Protein AF-A0A377M133-F1 (afdb_monomer)

Radius of gyration: 13.34 Å; Cα contacts (8 Å, |Δi|>4): 24; chains: 1; bounding box: 21×18×37 Å

Sequence (43 aa):
MVQRITLAPQGPEFSRFVMGYWRLMDWNMSPCNWRASLRSTSI

Foldseek 3Di:
DFDWDAPDPPRDTDTPDDDDCVCVVVVPDDPVVVVVVVVVPPD

Nearest PDB structures (foldseek):
  5afi-assembly1_X  TM=3.764E-01  e=9.033E+00  Escherichia coli
  7ssw-assembly1_x  TM=3.588E-01  e=7.869E+00  Escherichia coli K-12
  4v79-assembly1_BX  TM=2.927E-01  e=9.033E+00  Escherichia coli K-12

Secondary structure (DSSP, 8-state):
-PPEEESSTTSPEEESS----TTTTTTT--HHHHHHHHHHT--

Mean predicted aligned error: 8.27 Å

Structure (mmCIF, N/CA/C/O backbone):
data_AF-A0A377M133-F1
#
_entry.id   AF-A0A377M133-F1
#
loop_
_atom_site.group_PDB
_atom_site.id
_atom_site.type_symbol
_atom_site.label_atom_id
_atom_site.label_alt_id
_atom_site.label_comp_id
_atom_site.label_asym_id
_atom_site.label_entity_id
_atom_site.label_seq_id
_atom_site.pdb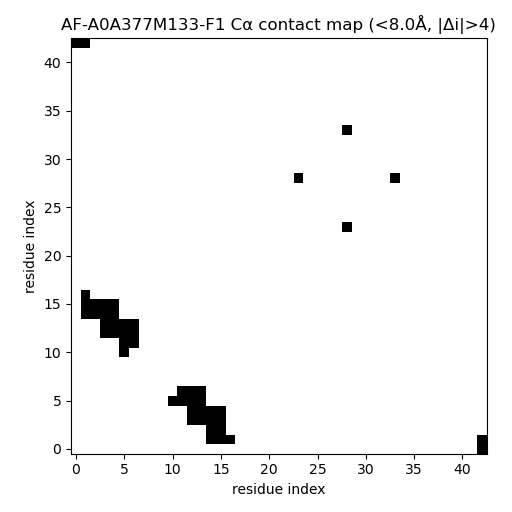x_PDB_ins_code
_atom_site.Cartn_x
_atom_site.Cartn_y
_atom_site.Cartn_z
_atom_site.occupancy
_atom_site.B_iso_or_equiv
_atom_site.auth_seq_id
_atom_site.auth_comp_id
_atom_site.auth_asym_id
_atom_site.auth_atom_id
_atom_site.pdbx_PDB_model_num
ATOM 1 N N . MET A 1 1 ? 12.037 10.889 8.746 1.00 59.31 1 MET A N 1
ATOM 2 C CA . MET A 1 1 ? 11.601 9.877 9.728 1.00 59.31 1 MET A CA 1
ATOM 3 C C . MET A 1 1 ? 10.092 9.740 9.612 1.00 59.31 1 MET A C 1
ATOM 5 O O . MET A 1 1 ? 9.402 10.744 9.781 1.00 59.31 1 MET A O 1
ATOM 9 N N . VAL A 1 2 ? 9.580 8.572 9.217 1.00 61.41 2 VAL A N 1
ATOM 10 C CA . VAL A 1 2 ? 8.132 8.370 9.076 1.00 61.41 2 VAL A CA 1
ATOM 11 C C . VAL A 1 2 ? 7.511 8.162 10.458 1.00 61.41 2 VAL A C 1
ATOM 13 O O . VAL A 1 2 ? 8.025 7.400 11.272 1.00 61.41 2 VAL A O 1
ATOM 16 N N . GLN A 1 3 ? 6.444 8.899 10.770 1.00 69.06 3 GLN A N 1
ATOM 17 C CA . GLN A 1 3 ? 5.780 8.770 12.067 1.00 69.06 3 GLN A CA 1
ATOM 18 C C . GLN A 1 3 ? 4.942 7.488 12.089 1.00 69.06 3 GLN A C 1
ATOM 20 O O . GLN A 1 3 ? 4.211 7.213 11.138 1.00 69.06 3 GLN A O 1
ATOM 25 N N . ARG A 1 4 ? 5.060 6.705 13.162 1.00 69.94 4 ARG A N 1
ATOM 26 C CA . ARG A 1 4 ? 4.239 5.513 13.404 1.00 69.94 4 ARG A CA 1
ATOM 27 C C . ARG A 1 4 ? 2.985 5.935 14.162 1.00 69.94 4 ARG A C 1
ATOM 29 O O . ARG A 1 4 ? 3.075 6.750 15.077 1.00 69.94 4 ARG A O 1
ATOM 36 N N . ILE A 1 5 ? 1.825 5.437 13.747 1.00 76.56 5 ILE A N 1
ATOM 37 C CA . ILE A 1 5 ? 0.541 5.709 14.395 1.00 76.56 5 ILE A CA 1
ATOM 38 C C . ILE A 1 5 ? -0.042 4.380 14.876 1.00 76.56 5 ILE A C 1
ATOM 40 O O . ILE A 1 5 ? -0.115 3.408 14.119 1.00 76.56 5 ILE A O 1
ATOM 44 N N . THR A 1 6 ? -0.490 4.349 16.128 1.00 73.62 6 THR A N 1
ATOM 45 C CA . THR A 1 6 ? -1.313 3.272 16.677 1.00 73.62 6 THR A CA 1
ATO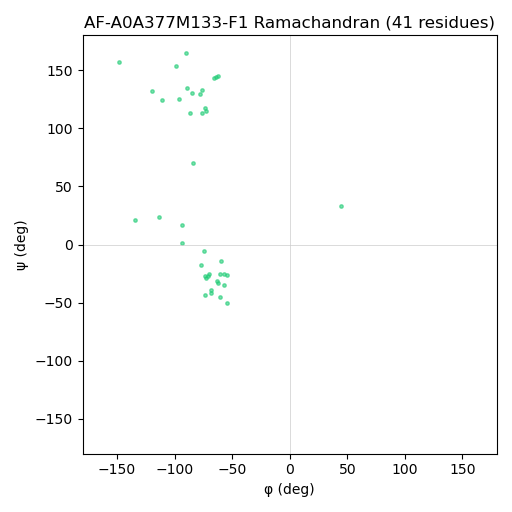M 46 C C . THR A 1 6 ? -2.742 3.431 16.158 1.00 73.62 6 THR A C 1
ATOM 48 O O . THR A 1 6 ? -3.428 4.403 16.465 1.00 73.62 6 THR A O 1
ATOM 51 N N . LEU A 1 7 ? -3.202 2.496 15.321 1.00 74.69 7 LEU A N 1
ATOM 52 C CA . LEU A 1 7 ? -4.532 2.593 14.695 1.00 74.69 7 LEU A CA 1
ATOM 53 C C . LEU A 1 7 ? -5.679 2.390 15.699 1.00 74.69 7 LEU A C 1
ATOM 55 O O . LEU A 1 7 ? -6.800 2.834 15.476 1.00 74.69 7 LEU A O 1
ATOM 59 N N . ALA A 1 8 ? -5.396 1.680 16.789 1.00 77.06 8 ALA A N 1
ATOM 60 C CA . ALA A 1 8 ? -6.325 1.362 17.861 1.00 77.06 8 ALA A CA 1
ATOM 61 C C . ALA A 1 8 ? -5.549 1.284 19.190 1.00 77.06 8 ALA A C 1
ATOM 63 O O . ALA A 1 8 ? -4.347 1.010 19.166 1.00 77.06 8 ALA A O 1
ATOM 64 N N . PRO A 1 9 ? -6.210 1.458 20.349 1.00 69.94 9 PRO A N 1
ATOM 65 C CA . PRO A 1 9 ? -5.556 1.443 21.665 1.00 69.94 9 PRO A CA 1
ATOM 66 C C . PRO A 1 9 ? -4.831 0.128 22.016 1.00 69.94 9 PRO A C 1
ATOM 68 O O . PRO A 1 9 ? -4.029 0.112 22.941 1.00 69.94 9 PRO A O 1
ATOM 71 N N . GLN A 1 10 ? -5.083 -0.962 21.282 1.00 71.94 10 GLN A N 1
ATOM 72 C CA . GLN A 1 10 ? -4.361 -2.245 21.369 1.00 71.94 10 GLN A CA 1
ATOM 73 C C . GLN A 1 10 ? -4.000 -2.785 19.970 1.00 71.94 10 GLN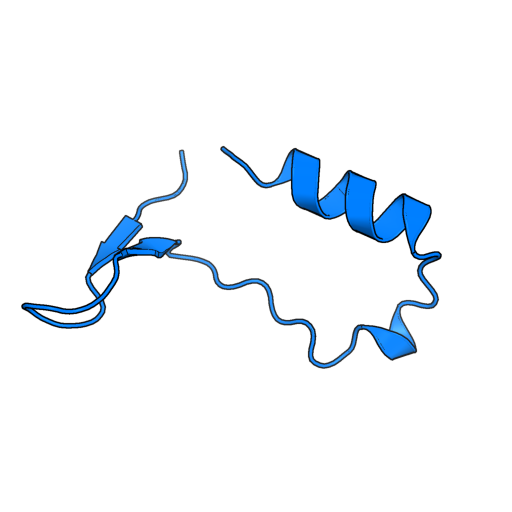 A C 1
ATOM 75 O O . GLN A 1 10 ? -3.840 -3.986 19.767 1.00 71.94 10 GLN A O 1
ATOM 80 N N . GLY A 1 11 ? -3.974 -1.902 18.969 1.00 72.38 11 GLY A N 1
ATOM 81 C CA . GLY A 1 11 ? -3.765 -2.270 17.574 1.00 72.38 11 GLY A CA 1
ATOM 82 C C . GLY A 1 11 ? -2.292 -2.264 17.169 1.00 72.38 11 GLY A C 1
ATOM 83 O O . GLY A 1 11 ? -1.457 -1.678 17.858 1.00 72.38 11 GLY A O 1
ATOM 84 N N . PRO A 1 12 ? -1.965 -2.873 16.021 1.00 79.00 12 PRO A N 1
ATOM 85 C CA . PRO A 1 12 ? -0.625 -2.799 15.460 1.00 79.00 12 PRO A CA 1
ATOM 86 C C . PRO A 1 12 ? -0.247 -1.352 15.112 1.00 79.00 12 PRO A C 1
ATOM 88 O O . PRO A 1 12 ? -1.079 -0.547 14.681 1.00 79.00 12 PRO A O 1
ATOM 91 N N . GLU A 1 13 ? 1.033 -1.029 15.286 1.00 79.38 13 GLU A N 1
ATOM 92 C CA . GLU A 1 13 ? 1.601 0.235 14.831 1.00 79.38 13 GLU A CA 1
ATOM 93 C C . GLU A 1 13 ? 1.759 0.215 13.312 1.00 79.38 13 GLU A C 1
ATOM 95 O O . GLU A 1 13 ? 2.538 -0.567 12.759 1.00 79.38 13 GLU A O 1
ATOM 100 N N . PHE A 1 14 ? 1.055 1.115 12.635 1.00 79.81 14 PHE A N 1
ATOM 101 C CA . PHE A 1 14 ? 1.240 1.329 11.208 1.00 79.81 14 PHE A CA 1
ATOM 102 C C . PHE A 1 14 ? 2.138 2.531 10.955 1.00 79.81 14 PHE A C 1
ATOM 104 O O . PHE A 1 14 ? 2.216 3.472 11.745 1.00 79.81 14 PHE A O 1
ATOM 111 N N . SER A 1 15 ? 2.811 2.514 9.808 1.00 79.31 15 SER A N 1
ATOM 112 C CA . SER A 1 15 ? 3.406 3.733 9.275 1.00 79.31 15 SER A CA 1
ATOM 113 C C . SER A 1 15 ? 2.291 4.709 8.903 1.00 79.31 15 SER A C 1
ATOM 115 O O . SER A 1 15 ? 1.248 4.292 8.397 1.00 79.31 15 SER A O 1
ATOM 117 N N . ARG A 1 16 ? 2.510 6.013 9.115 1.00 73.81 16 ARG A N 1
ATOM 118 C CA . ARG A 1 16 ? 1.545 7.053 8.725 1.00 73.81 16 ARG A CA 1
ATOM 119 C C . ARG A 1 16 ? 1.159 6.982 7.246 1.00 73.81 16 ARG A C 1
ATOM 121 O O . ARG A 1 16 ? 0.060 7.390 6.886 1.00 73.81 16 ARG A O 1
ATOM 128 N N . PHE A 1 17 ? 2.041 6.449 6.406 1.00 75.81 17 PHE A N 1
ATOM 129 C CA . PHE A 1 17 ? 1.748 6.181 5.006 1.00 75.81 17 PHE A CA 1
ATOM 130 C C . PHE A 1 17 ? 1.694 4.676 4.756 1.00 75.81 17 PHE A C 1
ATOM 132 O O . PHE A 1 17 ? 2.655 3.953 5.02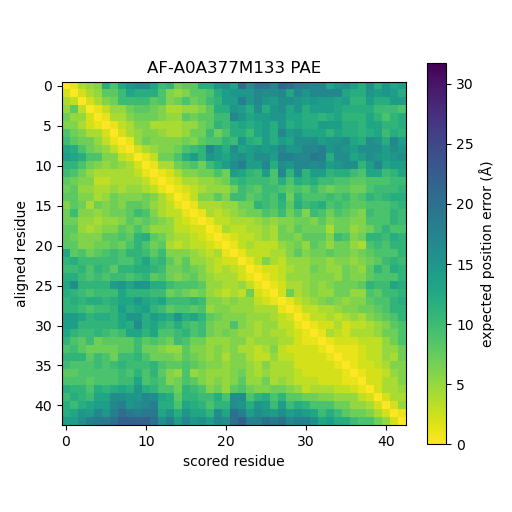0 1.00 75.81 17 PHE A O 1
ATOM 139 N N . VAL A 1 18 ? 0.568 4.217 4.210 1.00 79.56 18 VAL A N 1
ATOM 140 C CA . VAL A 1 18 ? 0.380 2.836 3.759 1.00 79.56 18 VAL A CA 1
ATOM 141 C C . VAL A 1 18 ? 0.650 2.782 2.260 1.00 79.56 18 VAL A C 1
ATOM 143 O O . VAL A 1 18 ? 0.043 3.525 1.490 1.00 79.56 18 VAL A O 1
ATOM 146 N N . MET A 1 19 ? 1.561 1.905 1.833 1.00 81.31 19 MET A N 1
ATOM 147 C CA . MET A 1 19 ? 1.782 1.664 0.408 1.00 81.31 19 MET A CA 1
ATOM 148 C C . MET A 1 19 ? 0.612 0.869 -0.174 1.00 81.31 19 MET A C 1
ATOM 150 O O . MET A 1 19 ? 0.370 -0.278 0.198 1.00 81.31 19 MET A O 1
ATOM 154 N N . GLY A 1 20 ? -0.119 1.497 -1.090 1.00 84.06 20 GLY A N 1
ATOM 155 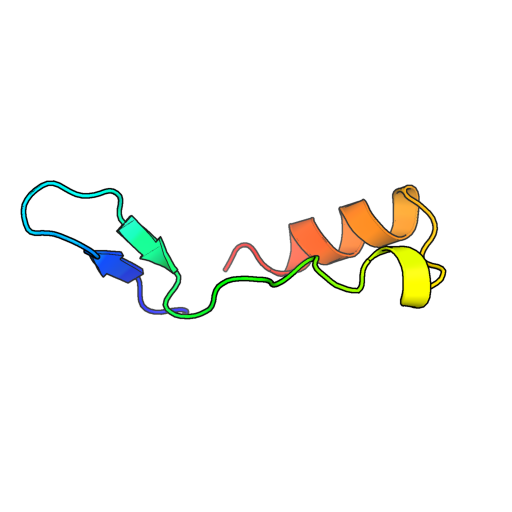C CA . GLY A 1 20 ? -1.245 0.896 -1.786 1.00 84.06 20 GLY A CA 1
ATOM 156 C C . GLY A 1 20 ? -0.824 0.124 -3.027 1.00 84.06 20 GLY A C 1
ATOM 157 O O . GLY A 1 20 ? -0.410 0.723 -4.014 1.00 84.06 20 GLY A O 1
ATOM 158 N N . TYR A 1 21 ? -0.988 -1.198 -3.018 1.00 80.69 21 TYR A N 1
ATOM 159 C CA . TYR A 1 21 ? -0.652 -2.059 -4.164 1.00 80.69 21 TYR A CA 1
ATOM 160 C C . TYR A 1 21 ? -1.835 -2.335 -5.101 1.00 80.69 21 TYR A C 1
ATOM 162 O O . TYR A 1 21 ? -1.786 -3.248 -5.921 1.00 80.69 21 TYR A O 1
ATOM 170 N N . TRP A 1 22 ? -2.903 -1.539 -5.018 1.00 83.06 22 TRP A N 1
ATOM 171 C CA . TRP A 1 22 ? -4.127 -1.726 -5.808 1.00 83.06 22 TRP A CA 1
ATOM 172 C C . TRP A 1 22 ? -3.904 -1.643 -7.330 1.00 83.06 22 TRP A C 1
ATOM 174 O O . TRP A 1 22 ? -4.671 -2.218 -8.092 1.00 83.06 22 TRP A O 1
ATOM 184 N N . ARG A 1 23 ? -2.855 -0.943 -7.783 1.00 82.38 23 ARG A N 1
ATOM 185 C CA . ARG A 1 23 ? -2.471 -0.787 -9.201 1.00 82.38 23 ARG A CA 1
ATOM 186 C C . ARG A 1 23 ? -1.138 -1.460 -9.537 1.00 82.38 23 ARG A C 1
ATOM 188 O O . ARG A 1 23 ? -0.496 -1.106 -10.515 1.00 82.38 23 ARG A O 1
ATOM 195 N N . LEU A 1 24 ? -0.725 -2.467 -8.764 1.00 78.19 24 LEU A N 1
ATOM 196 C CA . LEU A 1 24 ? 0.565 -3.132 -8.978 1.00 78.19 24 LEU A CA 1
ATOM 197 C C . LEU A 1 24 ? 0.713 -3.725 -10.395 1.00 78.19 24 LEU A C 1
ATOM 199 O O . LEU A 1 24 ? 1.801 -3.685 -10.959 1.00 78.19 24 LEU A O 1
ATOM 203 N N . MET A 1 25 ? -0.382 -4.225 -10.980 1.00 77.75 25 MET A N 1
ATOM 204 C CA . MET A 1 25 ? -0.399 -4.779 -12.345 1.00 77.75 25 MET A CA 1
ATOM 205 C C . MET A 1 25 ? -0.294 -3.704 -13.439 1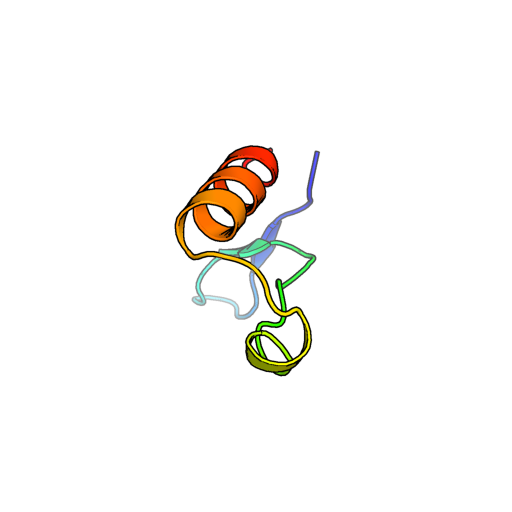.00 77.75 25 MET A C 1
ATOM 207 O O . MET A 1 25 ? 0.254 -3.972 -14.501 1.00 77.75 25 MET A O 1
ATOM 211 N N . ASP A 1 26 ? -0.776 -2.488 -13.173 1.00 80.12 26 ASP A N 1
ATOM 212 C CA . ASP A 1 26 ? -0.710 -1.344 -14.098 1.00 80.12 26 ASP A CA 1
ATOM 213 C C . ASP A 1 26 ? 0.715 -0.773 -14.195 1.00 80.12 26 ASP A C 1
ATOM 215 O O . ASP A 1 26 ? 1.130 -0.258 -15.227 1.00 80.12 26 ASP A O 1
ATOM 219 N N . TRP A 1 27 ? 1.519 -0.936 -13.141 1.00 80.44 27 TRP A N 1
ATOM 220 C CA . TRP A 1 27 ? 2.877 -0.389 -13.079 1.00 80.44 27 TRP A CA 1
ATOM 221 C C . TRP A 1 27 ? 3.904 -1.136 -13.934 1.00 80.44 27 TRP A C 1
ATOM 223 O O . TRP A 1 27 ? 5.049 -0.689 -14.011 1.00 80.44 27 TRP A O 1
ATOM 233 N N . ASN A 1 28 ? 3.525 -2.264 -14.551 1.00 78.56 28 ASN A N 1
ATOM 234 C CA . ASN A 1 28 ? 4.385 -3.091 -15.407 1.00 78.56 28 ASN A CA 1
ATOM 235 C C . ASN A 1 28 ? 5.795 -3.323 -14.811 1.00 78.56 28 ASN A C 1
ATOM 237 O O . ASN A 1 28 ? 6.804 -3.382 -15.517 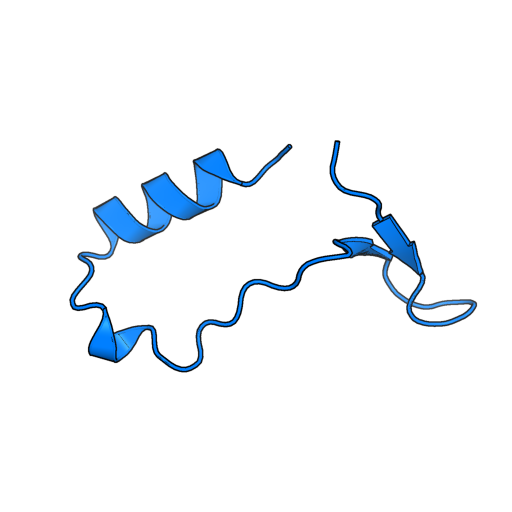1.00 78.56 28 ASN A O 1
ATOM 241 N N . MET A 1 29 ? 5.892 -3.401 -13.479 1.00 78.88 29 MET A N 1
ATOM 242 C CA . MET A 1 29 ? 7.167 -3.551 -12.789 1.00 78.88 29 MET A CA 1
ATOM 243 C C . MET A 1 29 ? 7.557 -5.020 -12.728 1.00 78.88 2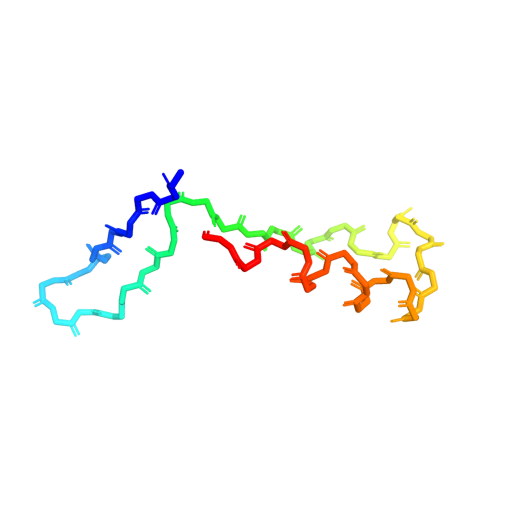9 MET A C 1
ATOM 245 O O . MET A 1 29 ? 6.803 -5.872 -12.263 1.00 78.88 29 MET A O 1
ATOM 249 N N . SER A 1 30 ? 8.795 -5.315 -13.120 1.00 82.00 30 SER A N 1
ATOM 250 C CA . SER A 1 30 ? 9.360 -6.645 -12.911 1.00 82.00 30 SER A CA 1
ATOM 251 C C . SER A 1 30 ? 9.490 -6.957 -11.406 1.00 82.00 30 SER A C 1
ATOM 253 O O . SER A 1 30 ? 9.874 -6.071 -10.632 1.00 82.00 30 SER A O 1
ATOM 255 N N . PRO A 1 31 ? 9.284 -8.216 -10.966 1.00 77.94 31 PRO A N 1
ATOM 256 C CA . PRO A 1 31 ? 9.327 -8.609 -9.548 1.00 77.94 31 PRO A CA 1
ATOM 257 C C . PRO A 1 31 ? 10.651 -8.289 -8.835 1.00 77.94 31 PRO A C 1
ATOM 259 O O . PRO A 1 31 ? 10.703 -8.156 -7.609 1.00 77.94 31 PRO A O 1
ATOM 262 N N . CYS A 1 32 ? 11.746 -8.198 -9.593 1.00 80.38 32 CYS A N 1
ATOM 263 C CA . CYS A 1 32 ? 13.065 -7.822 -9.088 1.00 80.38 32 CYS A CA 1
ATOM 264 C C . CYS A 1 32 ? 13.150 -6.324 -8.762 1.00 80.38 32 CYS A C 1
ATOM 266 O O . CYS A 1 32 ? 13.642 -5.961 -7.695 1.00 80.38 32 CYS A O 1
ATOM 268 N N . ASN A 1 33 ? 12.615 -5.470 -9.640 1.00 79.56 33 ASN A N 1
ATOM 269 C CA . ASN A 1 33 ? 12.571 -4.021 -9.433 1.00 79.56 33 ASN A CA 1
ATOM 270 C C . ASN A 1 33 ? 11.621 -3.656 -8.285 1.00 79.56 33 ASN A C 1
ATOM 272 O O . ASN A 1 33 ? 11.943 -2.839 -7.427 1.00 79.56 33 ASN A O 1
ATOM 276 N N . TRP A 1 34 ? 10.490 -4.360 -8.208 1.00 76.12 34 TRP A N 1
ATOM 277 C CA . TRP A 1 34 ? 9.541 -4.234 -7.109 1.00 76.12 34 TRP A CA 1
ATOM 278 C C . TRP A 1 34 ? 10.189 -4.444 -5.735 1.00 76.12 34 TRP A C 1
ATOM 280 O O . TRP A 1 34 ? 10.087 -3.612 -4.834 1.00 76.12 34 TRP A O 1
ATOM 290 N N . ARG A 1 35 ? 10.940 -5.541 -5.593 1.00 76.38 35 ARG A N 1
ATOM 291 C CA . ARG A 1 35 ? 11.657 -5.856 -4.352 1.00 76.38 35 ARG A CA 1
ATOM 292 C C . ARG A 1 35 ? 12.722 -4.822 -3.996 1.00 76.38 35 ARG A C 1
ATOM 294 O O . ARG A 1 35 ? 12.981 -4.619 -2.813 1.00 76.38 35 ARG A O 1
ATOM 301 N N . ALA A 1 36 ? 13.349 -4.193 -4.987 1.00 79.75 36 ALA A N 1
ATOM 302 C CA . ALA A 1 36 ? 14.306 -3.119 -4.744 1.00 79.75 36 ALA A CA 1
ATOM 303 C C . ALA A 1 36 ? 13.614 -1.857 -4.199 1.00 79.75 36 ALA A C 1
ATOM 305 O O . ALA A 1 36 ? 14.104 -1.278 -3.232 1.00 79.75 36 ALA A O 1
ATOM 306 N N . SER A 1 37 ? 12.446 -1.499 -4.742 1.00 75.56 37 SER A N 1
ATOM 307 C CA . SER A 1 37 ? 11.648 -0.357 -4.275 1.00 75.56 37 SER A CA 1
ATOM 308 C C . SER A 1 37 ? 11.209 -0.514 -2.814 1.00 75.56 37 SER A C 1
ATOM 310 O O . SER A 1 37 ? 11.427 0.393 -2.014 1.00 75.56 37 SER A O 1
ATOM 312 N N . LEU A 1 38 ? 10.720 -1.698 -2.427 1.00 77.69 38 LEU A N 1
ATOM 313 C CA . LEU A 1 38 ? 10.294 -1.972 -1.047 1.00 77.69 38 LEU A CA 1
ATOM 314 C C . LEU A 1 38 ? 11.427 -1.873 -0.017 1.00 77.69 38 LEU A C 1
ATOM 316 O O . LEU A 1 38 ? 11.194 -1.471 1.121 1.00 77.69 38 LEU A O 1
ATOM 320 N N . ARG A 1 39 ? 12.659 -2.221 -0.404 1.00 69.69 39 ARG A N 1
ATOM 321 C CA . ARG A 1 39 ? 13.826 -2.107 0.484 1.00 69.69 39 ARG A CA 1
ATOM 322 C C . ARG A 1 39 ? 14.235 -0.660 0.738 1.00 69.69 39 ARG A C 1
ATOM 324 O O . ARG A 1 39 ? 14.780 -0.375 1.797 1.00 69.69 39 ARG A O 1
ATOM 331 N N . SER A 1 40 ? 13.950 0.247 -0.195 1.00 66.88 40 SER A N 1
ATOM 332 C CA . SER A 1 40 ? 14.290 1.665 -0.055 1.00 66.88 40 SER A CA 1
ATOM 333 C C . SER A 1 40 ? 13.350 2.425 0.887 1.00 66.88 40 SER A C 1
ATOM 335 O O . SER A 1 40 ? 13.700 3.512 1.337 1.00 66.88 40 SER A O 1
ATOM 337 N N . THR A 1 41 ? 12.164 1.886 1.181 1.00 60.78 41 THR A N 1
ATOM 338 C CA . THR A 1 41 ? 11.131 2.560 1.990 1.00 60.78 41 THR A CA 1
ATOM 339 C C . THR A 1 41 ? 11.197 2.196 3.480 1.00 60.78 41 THR A C 1
ATOM 341 O O . THR A 1 41 ? 10.396 2.686 4.268 1.00 60.78 41 THR A O 1
ATOM 344 N N . SER A 1 42 ? 12.159 1.366 3.897 1.00 53.88 42 SER A N 1
ATOM 345 C CA . SER A 1 42 ? 12.397 1.055 5.312 1.00 53.88 42 SER A CA 1
ATOM 346 C C . SER A 1 42 ? 13.275 2.133 5.971 1.00 53.88 42 SER A C 1
ATOM 348 O O . SER A 1 42 ? 14.440 1.881 6.275 1.00 53.88 42 SER A O 1
ATOM 350 N N . ILE A 1 43 ? 12.718 3.335 6.163 1.00 47.91 43 ILE A N 1
ATOM 351 C CA . ILE A 1 43 ? 13.234 4.412 7.037 1.00 47.91 43 ILE A CA 1
ATOM 352 C C . ILE A 1 43 ? 12.153 4.785 8.044 1.00 47.91 43 ILE A C 1
ATOM 354 O O . ILE A 1 43 ? 10.998 4.981 7.606 1.00 47.91 43 ILE A O 1
#

pLDDT: mean 74.71, std 7.82, range [47.91, 84.06]

Solvent-accessible surface area (backbone atoms only — not comparable to full-atom values): 2948 Å² total; per-residue (Å²): 129,69,57,71,40,65,81,40,102,88,44,70,7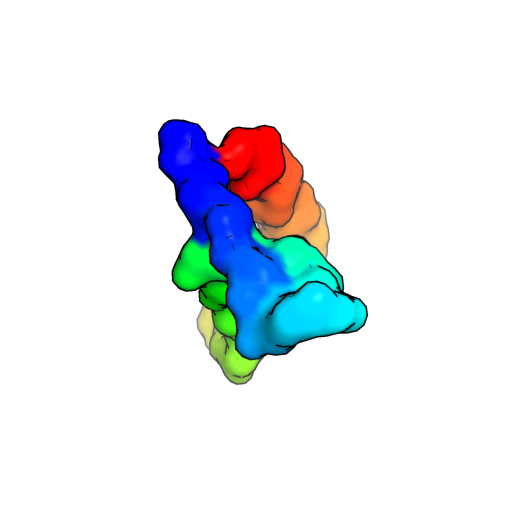2,37,58,73,71,77,88,78,67,90,56,56,79,78,64,73,64,54,75,69,58,50,55,54,55,61,64,72,65,80,96

Organism: Enterobacter cloacae (NCBI:txid550)